Protein AF-A0A5P8W3Y2-F1 (afdb_monomer_lite)

Organism: NCBI:txid2653204

pLDDT: mean 90.69, std 7.24, range [47.5, 97.06]

InterPro domains:
  IPR028910 Tox-PL-2 domain [PF15643] (6-82)

Structure (mmCIF, N/CA/C/O backbone):
data_AF-A0A5P8W3Y2-F1
#
_entry.id   AF-A0A5P8W3Y2-F1
#
loop_
_atom_site.group_PDB
_atom_site.id
_atom_site.type_symbol
_atom_site.label_atom_id
_atom_site.label_alt_id
_atom_site.label_comp_id
_atom_site.label_asym_id
_atom_site.label_entity_id
_atom_site.label_seq_id
_atom_site.pdbx_PDB_ins_code
_atom_site.Cartn_x
_atom_site.Cartn_y
_atom_site.Cartn_z
_atom_site.occupancy
_atom_site.B_iso_or_equiv
_atom_site.auth_seq_id
_atom_site.auth_comp_id
_atom_site.auth_asym_id
_atom_site.auth_atom_id
_atom_site.pdbx_PDB_model_num
ATOM 1 N N . MET A 1 1 ? -12.642 0.321 19.714 1.00 73.12 1 MET A N 1
ATOM 2 C CA . MET A 1 1 ? -12.731 -0.693 18.636 1.00 73.12 1 MET A CA 1
ATOM 3 C C . MET A 1 1 ? -11.656 -1.751 18.860 1.00 73.12 1 MET A C 1
ATOM 5 O O . MET A 1 1 ? -10.582 -1.392 19.320 1.00 73.12 1 MET A O 1
ATOM 9 N N . SER A 1 2 ? -11.925 -3.035 18.605 1.00 83.75 2 SER A N 1
ATOM 10 C CA . SER A 1 2 ? -10.903 -4.087 18.749 1.00 83.75 2 SER A CA 1
ATOM 11 C C . SER A 1 2 ? -9.993 -4.160 17.517 1.00 83.75 2 SER A C 1
ATOM 13 O O . SER A 1 2 ? -10.416 -3.819 16.411 1.00 83.75 2 SER A O 1
ATOM 15 N N . LYS A 1 3 ? -8.762 -4.665 17.684 1.00 83.44 3 LYS A N 1
ATOM 16 C CA . LYS A 1 3 ? -7.813 -4.884 16.576 1.00 83.44 3 LYS A CA 1
ATOM 17 C C . LYS A 1 3 ? -8.394 -5.758 15.464 1.00 83.44 3 LYS A C 1
ATOM 19 O O . LYS A 1 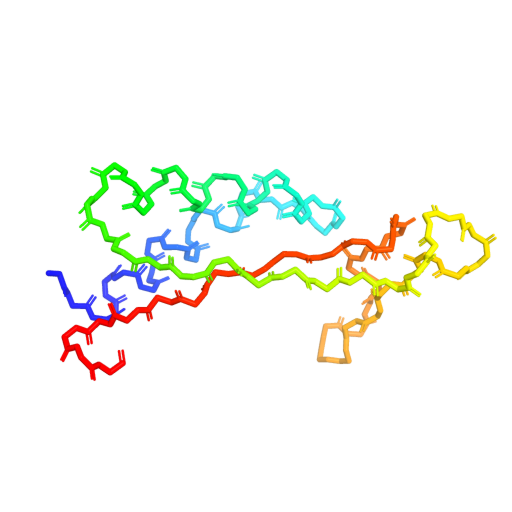3 ? -8.278 -5.414 14.293 1.00 83.44 3 LYS A O 1
ATOM 24 N N . ALA A 1 4 ? -9.074 -6.845 15.830 1.00 85.56 4 ALA A N 1
ATOM 25 C CA . ALA A 1 4 ? -9.722 -7.738 14.870 1.00 85.56 4 ALA A CA 1
ATOM 26 C C . ALA A 1 4 ? -10.841 -7.034 14.081 1.00 85.56 4 ALA A C 1
ATOM 28 O O . ALA A 1 4 ? -10.944 -7.202 12.867 1.00 85.56 4 ALA A O 1
ATOM 29 N N . SER A 1 5 ? -11.645 -6.203 14.755 1.00 90.00 5 SER A N 1
ATOM 30 C CA . SER A 1 5 ? -12.718 -5.438 14.112 1.00 90.00 5 SER A CA 1
ATOM 31 C C . SER A 1 5 ? -12.173 -4.387 13.142 1.00 90.00 5 SER A C 1
ATOM 33 O O . SER A 1 5 ? -12.694 -4.268 12.033 1.00 90.00 5 SER A O 1
ATOM 35 N N . LEU A 1 6 ? -11.104 -3.674 13.516 1.00 90.81 6 LEU A N 1
ATOM 36 C CA . LEU A 1 6 ? -10.456 -2.707 12.628 1.00 90.81 6 LEU A CA 1
ATOM 37 C C . LEU A 1 6 ? -9.826 -3.399 11.413 1.00 90.81 6 LEU A C 1
ATOM 39 O O . LEU A 1 6 ? -10.053 -2.982 10.282 1.00 90.81 6 LEU A O 1
ATOM 43 N N . HIS A 1 7 ? -9.085 -4.487 11.635 1.00 90.06 7 HIS A N 1
ATOM 44 C CA . HIS A 1 7 ? -8.446 -5.243 10.559 1.00 90.06 7 HIS A CA 1
ATOM 45 C C . HIS A 1 7 ? -9.463 -5.750 9.528 1.00 90.06 7 HIS A C 1
ATOM 47 O O . HIS A 1 7 ? -9.223 -5.639 8.328 1.00 90.06 7 HIS A O 1
ATOM 53 N N . SER A 1 8 ? -10.612 -6.266 9.978 1.00 93.69 8 SER A N 1
ATOM 54 C CA . SER A 1 8 ? -11.689 -6.719 9.088 1.00 93.69 8 SER A CA 1
ATOM 55 C C . SER A 1 8 ? -12.235 -5.582 8.214 1.00 93.69 8 SER A C 1
ATOM 57 O O . SER A 1 8 ? -12.346 -5.734 7.000 1.00 93.69 8 SER A O 1
ATOM 59 N N . GLN A 1 9 ? -12.492 -4.408 8.803 1.00 95.12 9 GLN A N 1
ATOM 60 C CA . GLN A 1 9 ? -12.991 -3.239 8.067 1.00 95.12 9 GLN A CA 1
ATOM 61 C C . GLN A 1 9 ? -11.969 -2.712 7.053 1.00 95.12 9 GLN A C 1
ATOM 63 O O . GLN A 1 9 ? -12.320 -2.462 5.903 1.00 95.12 9 GLN A O 1
ATOM 68 N N . LEU A 1 10 ? -10.694 -2.613 7.443 1.00 93.62 10 LEU A N 1
ATOM 69 C CA . LEU A 1 10 ? -9.617 -2.225 6.527 1.00 93.62 10 LEU A CA 1
ATOM 70 C C . LEU A 1 10 ? -9.457 -3.242 5.389 1.00 93.62 10 LEU A C 1
ATOM 72 O O . LEU A 1 10 ? -9.309 -2.848 4.236 1.00 93.62 10 LEU A O 1
ATOM 76 N N . SER A 1 11 ? -9.557 -4.541 5.690 1.00 93.62 11 SER A N 1
ATOM 77 C CA . SER A 1 11 ? -9.500 -5.606 4.679 1.00 93.62 11 SER A CA 1
ATOM 78 C C . SER A 1 11 ? -10.665 -5.512 3.690 1.00 93.62 11 SER A C 1
ATOM 80 O O . SER A 1 11 ? -10.465 -5.693 2.492 1.00 93.62 11 SER A O 1
ATOM 82 N N . ALA A 1 12 ? -11.868 -5.183 4.170 1.00 96.94 12 ALA A N 1
ATOM 83 C CA . ALA A 1 12 ? -13.056 -4.999 3.337 1.00 96.94 12 ALA A CA 1
ATOM 84 C C . ALA A 1 12 ? -12.997 -3.740 2.452 1.00 96.94 12 ALA A C 1
ATOM 86 O O . ALA A 1 12 ? -13.625 -3.703 1.397 1.00 96.94 12 ALA A O 1
ATOM 87 N N . ILE A 1 13 ? -12.261 -2.705 2.867 1.00 96.25 13 ILE A N 1
ATOM 88 C CA . ILE A 1 13 ? -11.967 -1.545 2.015 1.00 96.25 13 ILE A CA 1
ATOM 89 C C . ILE A 1 13 ? -10.923 -1.937 0.970 1.00 96.25 13 ILE A C 1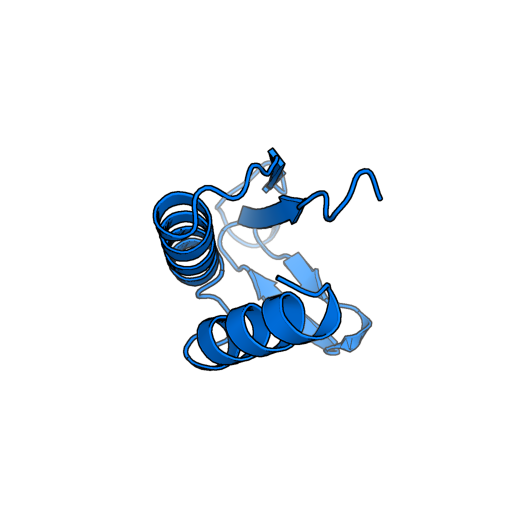
ATOM 91 O O . ILE A 1 13 ? -11.134 -1.717 -0.218 1.00 96.25 13 ILE A O 1
ATOM 95 N N . ALA A 1 14 ? -9.818 -2.556 1.395 1.00 93.88 14 ALA A N 1
ATOM 96 C CA . ALA A 1 14 ? -8.718 -2.927 0.510 1.00 93.88 14 ALA A CA 1
ATOM 97 C C . ALA A 1 14 ? -9.146 -3.903 -0.599 1.00 93.88 14 ALA A C 1
ATOM 99 O O . ALA A 1 14 ? -8.662 -3.788 -1.722 1.00 93.88 14 ALA A O 1
ATOM 100 N N . SER A 1 15 ? -10.086 -4.814 -0.322 1.00 95.25 15 SER A N 1
ATOM 101 C CA . SER A 1 15 ? -10.603 -5.774 -1.308 1.00 95.25 15 SER A CA 1
ATOM 102 C C . SER A 1 15 ? -11.389 -5.140 -2.463 1.00 95.25 15 SER A C 1
ATOM 104 O O . SER A 1 15 ? -11.637 -5.812 -3.462 1.00 95.25 15 SER A O 1
ATOM 106 N N . GLN A 1 16 ? -11.768 -3.862 -2.358 1.00 97.06 16 GLN A N 1
ATOM 107 C CA . GLN A 1 16 ? -12.443 -3.117 -3.429 1.00 97.06 16 GLN A CA 1
ATOM 108 C C . GLN A 1 16 ? -11.468 -2.623 -4.505 1.00 97.06 16 GLN A C 1
ATOM 110 O O . GLN A 1 16 ? -11.900 -2.172 -5.565 1.00 97.06 16 GLN A O 1
ATOM 115 N N . PHE A 1 17 ? -10.163 -2.697 -4.239 1.00 94.69 17 PHE A N 1
ATOM 116 C CA . PHE A 1 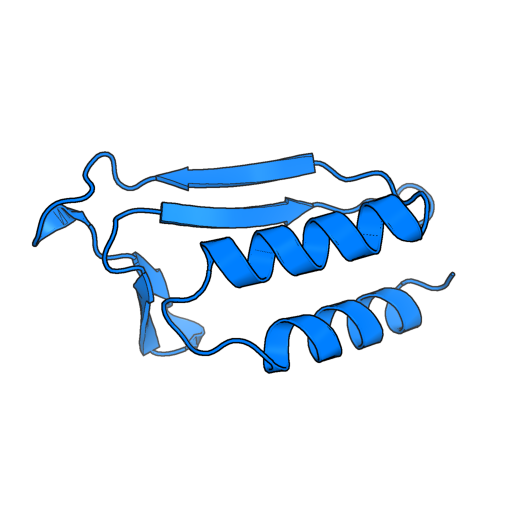17 ? -9.119 -2.202 -5.123 1.00 94.69 17 PHE A CA 1
ATOM 117 C C . PHE A 1 17 ? -8.374 -3.361 -5.771 1.00 94.69 17 PHE A C 1
ATOM 119 O O . PHE A 1 17 ? -7.981 -4.331 -5.123 1.00 94.69 17 PHE A O 1
ATOM 126 N N . GLN A 1 18 ? -8.149 -3.238 -7.072 1.00 92.81 18 GLN A N 1
ATOM 127 C CA . GLN A 1 18 ? -7.324 -4.167 -7.824 1.00 92.81 18 GLN A CA 1
ATOM 128 C C . GLN A 1 18 ? -5.836 -3.879 -7.593 1.00 92.81 18 GLN A C 1
ATOM 130 O O . GLN A 1 18 ? -5.427 -2.809 -7.126 1.00 92.81 18 GLN A O 1
ATOM 135 N N . VAL A 1 19 ? -5.004 -4.845 -7.973 1.00 89.62 19 VAL A N 1
ATOM 136 C CA . VAL A 1 19 ? -3.554 -4.660 -8.069 1.00 89.62 19 VAL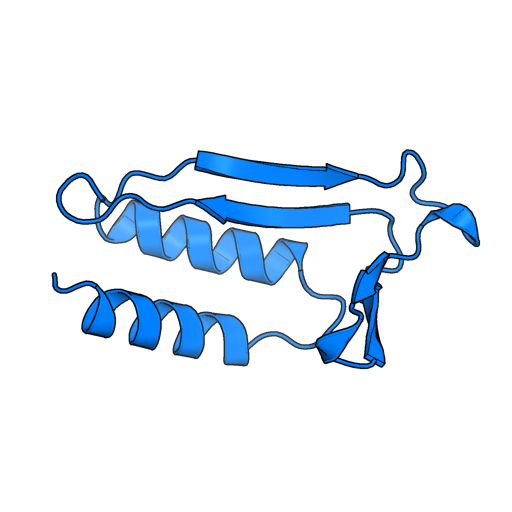 A CA 1
ATOM 137 C C . VAL A 1 19 ? -3.251 -3.431 -8.945 1.00 89.62 19 VAL A C 1
ATOM 139 O O . VAL A 1 19 ? -4.003 -3.125 -9.867 1.00 89.62 19 VAL A O 1
ATOM 142 N N . PHE A 1 20 ? -2.181 -2.693 -8.623 1.00 92.06 20 PHE A N 1
ATOM 143 C CA . PHE A 1 20 ? -1.804 -1.397 -9.219 1.00 92.06 20 PHE A CA 1
ATOM 144 C C . PHE A 1 20 ? -2.645 -0.181 -8.809 1.00 92.06 20 PHE A C 1
ATOM 146 O O . PHE A 1 20 ? -2.297 0.944 -9.164 1.00 92.06 20 PHE A O 1
ATOM 153 N N . GLN A 1 21 ? -3.676 -0.350 -7.978 1.00 92.44 21 GLN A N 1
ATOM 154 C CA . GLN A 1 21 ? -4.445 0.767 -7.411 1.00 92.44 21 GLN A CA 1
ATOM 155 C C . GLN A 1 21 ? -3.969 1.168 -6.006 1.00 92.44 21 GLN A C 1
ATOM 157 O O . GLN A 1 21 ? -4.747 1.679 -5.201 1.00 92.44 21 GLN A O 1
ATOM 162 N N . CYS A 1 22 ? -2.686 0.953 -5.689 1.00 88.25 22 CYS A N 1
ATOM 163 C CA . CYS A 1 22 ? -2.148 1.153 -4.339 1.00 88.25 22 CYS A CA 1
ATOM 164 C C . CYS A 1 22 ? -2.378 2.571 -3.795 1.00 88.25 22 CYS A C 1
ATOM 166 O O . CYS A 1 22 ? -2.713 2.714 -2.625 1.00 88.25 22 CYS A O 1
ATOM 168 N N . VAL A 1 23 ? -2.254 3.606 -4.635 1.00 88.38 23 VAL A N 1
ATOM 169 C CA . VAL A 1 23 ? -2.472 5.005 -4.220 1.00 88.38 23 VAL A CA 1
ATOM 170 C C . VAL A 1 23 ? -3.937 5.243 -3.841 1.00 88.38 23 VAL A C 1
ATOM 172 O O . VAL A 1 23 ? -4.223 5.746 -2.759 1.00 88.38 23 VAL A O 1
ATOM 175 N N . SER A 1 24 ? -4.882 4.838 -4.694 1.00 93.00 24 SER A N 1
ATOM 176 C CA . SER A 1 24 ? -6.318 4.985 -4.420 1.00 93.00 24 SER A CA 1
ATOM 177 C C . SER A 1 24 ? -6.756 4.167 -3.203 1.00 93.00 24 SER A C 1
ATOM 179 O O . SER A 1 24 ? -7.498 4.674 -2.363 1.00 93.00 24 SER A O 1
ATOM 181 N N . CYS A 1 25 ? -6.242 2.940 -3.069 1.00 93.75 25 CYS A N 1
ATOM 182 C CA . CYS A 1 25 ? -6.468 2.088 -1.905 1.00 93.75 25 CYS A CA 1
ATOM 183 C C . CYS A 1 25 ? -5.982 2.768 -0.616 1.00 93.75 25 CYS A C 1
ATOM 185 O O . CYS A 1 25 ? -6.737 2.894 0.349 1.00 93.75 25 CYS A O 1
ATOM 187 N N . ALA A 1 26 ? -4.756 3.298 -0.610 1.00 92.56 26 ALA A N 1
ATOM 188 C CA . ALA A 1 26 ? -4.198 3.982 0.551 1.00 92.56 26 ALA A CA 1
ATOM 189 C C . ALA A 1 26 ? -4.964 5.263 0.920 1.00 92.56 26 ALA A C 1
ATOM 191 O O . ALA A 1 26 ? -5.161 5.533 2.106 1.00 92.56 26 ALA A O 1
ATOM 192 N N . ILE A 1 27 ? -5.455 6.024 -0.066 1.00 94.12 27 ILE A N 1
ATOM 193 C CA . ILE A 1 27 ? -6.329 7.183 0.175 1.00 94.12 27 ILE A CA 1
ATOM 194 C C . ILE A 1 27 ? -7.623 6.747 0.876 1.00 94.12 27 ILE A C 1
ATOM 196 O O . ILE A 1 27 ? -7.993 7.353 1.883 1.00 94.12 27 ILE A O 1
ATOM 200 N N . ALA A 1 28 ? -8.280 5.686 0.399 1.00 96.31 28 ALA A N 1
ATOM 201 C CA . ALA A 1 28 ? -9.523 5.191 0.993 1.00 96.31 28 ALA A CA 1
ATOM 202 C C . ALA A 1 28 ? -9.321 4.688 2.432 1.00 96.31 28 ALA A C 1
ATOM 204 O O . ALA A 1 28 ? -10.087 5.043 3.330 1.00 96.31 28 ALA A O 1
ATOM 205 N N . LEU A 1 29 ? -8.249 3.928 2.679 1.00 95.19 29 LEU A N 1
ATOM 206 C CA . LEU A 1 29 ? -7.886 3.475 4.026 1.00 95.19 29 LEU A CA 1
ATOM 207 C C . LEU A 1 29 ? -7.618 4.662 4.960 1.00 95.19 29 LEU A C 1
ATOM 209 O O . LEU A 1 29 ? -8.103 4.686 6.091 1.00 95.19 29 LEU A O 1
ATOM 213 N N . ARG A 1 30 ? -6.897 5.683 4.483 1.00 95.06 30 ARG A N 1
ATOM 214 C CA . ARG A 1 30 ? -6.605 6.899 5.253 1.00 95.06 30 ARG A CA 1
ATOM 215 C C . ARG A 1 30 ? -7.872 7.662 5.618 1.00 95.06 30 ARG A C 1
ATOM 217 O O . ARG A 1 30 ? -8.031 8.049 6.770 1.00 95.06 30 ARG A O 1
ATOM 224 N N . GLN A 1 31 ? -8.770 7.866 4.656 1.00 96.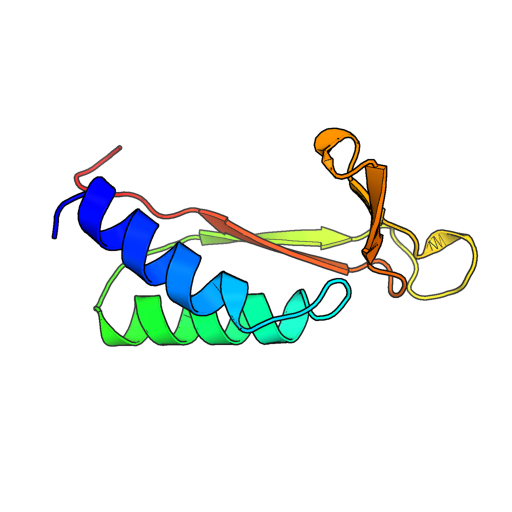00 31 GLN A N 1
ATOM 225 C CA . GLN A 1 31 ? -10.043 8.550 4.887 1.00 96.00 31 GLN A CA 1
ATOM 226 C C . GLN A 1 31 ? -10.894 7.809 5.916 1.00 96.00 31 GLN A C 1
ATOM 228 O O . GLN A 1 31 ? -11.441 8.434 6.821 1.00 96.00 31 GLN A O 1
ATOM 233 N N . PHE A 1 32 ? -10.956 6.480 5.825 1.00 95.69 32 PHE A N 1
ATOM 234 C CA . PHE A 1 32 ? -11.640 5.669 6.823 1.00 95.69 32 PHE A CA 1
ATOM 235 C C . PHE A 1 32 ? -11.046 5.867 8.227 1.00 95.69 32 PHE A C 1
ATOM 237 O O . PHE A 1 32 ? -11.792 6.151 9.161 1.00 95.69 32 PHE A O 1
ATOM 244 N N . LEU A 1 33 ? -9.719 5.791 8.380 1.00 93.88 33 LEU A N 1
ATOM 245 C CA . LEU A 1 33 ? -9.056 5.981 9.677 1.00 93.88 33 LEU A CA 1
ATOM 246 C C . LEU A 1 33 ? -9.304 7.382 10.258 1.00 93.88 33 LEU A C 1
ATOM 248 O O . LEU A 1 33 ? -9.636 7.497 11.437 1.00 93.88 33 LEU A O 1
ATOM 252 N N . ILE A 1 34 ? -9.225 8.428 9.427 1.00 94.12 34 ILE A N 1
ATOM 253 C CA . ILE A 1 34 ? -9.543 9.811 9.819 1.00 94.12 34 ILE A CA 1
ATOM 254 C C . ILE A 1 34 ? -10.991 9.910 10.311 1.00 94.12 34 ILE A C 1
ATOM 256 O O . ILE A 1 34 ? -11.232 10.431 11.397 1.00 94.12 34 ILE A O 1
ATOM 260 N N . ASN A 1 35 ? -11.950 9.356 9.565 1.00 95.69 35 ASN A N 1
ATOM 261 C CA . ASN A 1 35 ? -13.369 9.391 9.931 1.00 95.69 35 ASN A CA 1
ATOM 262 C C . ASN A 1 35 ? -13.664 8.635 11.236 1.00 95.69 35 ASN A C 1
ATOM 264 O O . ASN A 1 35 ? -14.626 8.953 11.930 1.00 95.69 35 ASN A O 1
ATOM 268 N N . GLN A 1 36 ? -12.842 7.641 11.578 1.00 92.38 36 GLN A N 1
ATOM 269 C CA . GLN A 1 36 ? -12.930 6.899 12.836 1.00 92.38 36 GLN A CA 1
ATOM 270 C C . GLN A 1 36 ? -12.117 7.534 13.980 1.00 92.38 36 GLN A C 1
ATOM 272 O O . GLN A 1 36 ? -12.098 6.979 15.077 1.00 92.38 36 GLN A O 1
ATOM 277 N N . ASN A 1 37 ? -11.464 8.684 13.757 1.00 92.06 37 ASN A N 1
ATOM 278 C CA . ASN A 1 37 ? -10.534 9.326 14.696 1.00 92.06 37 ASN A CA 1
ATOM 279 C C . ASN A 1 37 ? -9.403 8.391 15.161 1.00 92.06 37 ASN A C 1
ATOM 281 O O . ASN A 1 37 ? -9.030 8.370 16.334 1.00 92.06 37 ASN A O 1
ATOM 285 N N . ILE A 1 38 ? -8.863 7.593 14.238 1.00 91.19 38 ILE A N 1
ATOM 286 C CA . ILE A 1 38 ? -7.766 6.663 14.507 1.00 91.19 38 ILE A CA 1
ATOM 287 C C . ILE A 1 38 ? -6.475 7.250 13.957 1.00 91.19 38 ILE A C 1
ATOM 289 O O . ILE A 1 38 ? -6.319 7.430 12.747 1.00 91.19 38 ILE A O 1
ATOM 293 N N . SER A 1 39 ? -5.534 7.516 14.857 1.00 89.12 39 SER A N 1
ATOM 294 C CA . SER A 1 39 ? -4.195 7.970 14.497 1.00 89.12 39 SER A CA 1
ATOM 295 C C . SER A 1 39 ? -3.410 6.870 13.787 1.00 89.12 39 SER A C 1
ATOM 297 O O . SER A 1 39 ? -3.469 5.695 14.147 1.00 89.12 39 SER A O 1
ATOM 299 N N . GLY A 1 40 ? -2.626 7.268 12.793 1.00 88.69 40 GLY A N 1
ATOM 300 C CA . GLY A 1 40 ? -1.720 6.378 12.086 1.00 88.69 40 GLY A CA 1
ATOM 301 C C . GLY A 1 40 ? -0.591 7.149 11.419 1.00 88.69 40 GLY A C 1
ATOM 302 O O . GLY A 1 40 ? -0.658 8.367 11.247 1.00 88.69 40 GLY A O 1
ATOM 303 N N . LYS A 1 41 ? 0.456 6.426 11.034 1.00 91.50 41 LYS A N 1
ATOM 304 C CA . LYS A 1 41 ? 1.623 6.949 10.331 1.00 91.50 41 LYS A CA 1
ATOM 305 C C . LYS A 1 41 ? 1.636 6.421 8.905 1.00 91.50 41 LYS A C 1
ATOM 307 O O . LYS A 1 41 ? 1.712 5.214 8.683 1.00 91.50 41 LYS A O 1
ATOM 312 N N . GLN A 1 42 ? 1.608 7.328 7.935 1.00 91.00 42 GLN A N 1
ATOM 313 C CA . GLN A 1 42 ? 1.813 6.964 6.538 1.00 91.00 42 GLN A CA 1
ATOM 314 C C . GLN A 1 42 ? 3.273 6.552 6.312 1.00 91.00 42 GLN A C 1
ATOM 316 O O . GLN A 1 42 ? 4.205 7.249 6.717 1.00 91.00 42 GLN A O 1
ATOM 321 N N . VAL A 1 43 ? 3.458 5.430 5.627 1.00 91.50 43 VAL A N 1
ATOM 322 C CA . VAL A 1 43 ? 4.744 4.915 5.163 1.00 91.50 43 VAL A CA 1
ATOM 323 C C . VAL A 1 43 ? 4.675 4.842 3.646 1.00 91.50 43 VAL A C 1
ATOM 325 O O . VAL A 1 43 ? 3.752 4.254 3.092 1.00 91.50 43 VAL A O 1
ATOM 328 N N . SER A 1 44 ? 5.634 5.464 2.967 1.00 91.75 44 SER A N 1
ATOM 329 C CA . SER A 1 44 ? 5.693 5.462 1.504 1.00 91.75 44 SER A CA 1
ATOM 330 C C . SER A 1 44 ? 6.952 4.740 1.056 1.00 91.75 44 SER A C 1
ATOM 332 O O . SER A 1 44 ? 8.042 5.044 1.537 1.00 91.75 44 SER A O 1
ATOM 334 N N . LEU A 1 45 ? 6.794 3.796 0.137 1.00 91.69 45 LEU A N 1
ATOM 335 C CA . LEU A 1 45 ? 7.885 3.128 -0.555 1.00 91.69 45 LEU A CA 1
ATOM 336 C C . LEU A 1 45 ? 7.997 3.723 -1.959 1.00 91.69 45 LEU A C 1
ATOM 338 O O . LEU A 1 45 ? 7.001 3.811 -2.683 1.00 91.69 45 LEU A O 1
ATOM 342 N N . PHE A 1 46 ? 9.211 4.129 -2.327 1.00 93.12 46 PHE A N 1
ATOM 343 C CA . PHE A 1 46 ? 9.518 4.662 -3.646 1.00 93.12 46 PHE A CA 1
ATOM 344 C C . PHE A 1 46 ? 10.773 3.996 -4.208 1.00 93.12 46 PHE A C 1
ATOM 346 O O . PHE A 1 46 ? 11.790 3.938 -3.520 1.00 93.12 46 PHE A O 1
ATOM 353 N N . THR A 1 47 ? 10.714 3.515 -5.451 1.00 93.38 47 THR A N 1
ATOM 354 C CA . THR A 1 47 ? 11.864 2.872 -6.118 1.00 93.38 47 THR A CA 1
ATOM 355 C C . THR A 1 47 ? 12.922 3.868 -6.596 1.00 93.38 47 THR A C 1
ATOM 357 O O . THR A 1 47 ? 13.990 3.460 -7.038 1.00 93.38 47 THR A O 1
ATOM 360 N N . GLY A 1 48 ? 12.647 5.175 -6.524 1.00 93.50 48 GLY A N 1
ATOM 361 C CA . GLY A 1 48 ? 13.525 6.220 -7.059 1.00 93.50 48 GLY A CA 1
ATOM 362 C C . GLY A 1 48 ? 13.183 6.638 -8.491 1.00 93.50 48 GLY A C 1
ATOM 363 O O . GLY A 1 48 ? 13.692 7.655 -8.950 1.00 93.50 48 GLY A O 1
ATOM 364 N N . SER A 1 49 ? 12.291 5.913 -9.175 1.00 91.94 49 SER A N 1
ATOM 365 C CA . SER A 1 49 ? 11.853 6.220 -10.539 1.00 91.94 49 SER A CA 1
ATOM 366 C C . SER A 1 49 ? 10.387 5.852 -10.756 1.00 91.94 49 SER A C 1
ATOM 368 O O . SER A 1 49 ? 9.893 4.864 -10.220 1.00 91.94 49 SER A O 1
ATOM 370 N N . THR A 1 50 ? 9.684 6.638 -11.569 1.00 92.50 50 THR A N 1
ATOM 371 C CA . THR A 1 50 ? 8.335 6.313 -12.059 1.00 92.50 50 THR A CA 1
ATOM 372 C C . THR A 1 50 ? 8.349 5.715 -13.466 1.00 92.50 50 THR A C 1
ATOM 374 O O . THR A 1 50 ? 7.286 5.430 -14.008 1.00 92.50 50 THR A O 1
ATOM 377 N N . GLU A 1 51 ? 9.531 5.546 -14.058 1.00 93.88 51 GLU A N 1
ATOM 378 C CA . GLU A 1 51 ? 9.726 5.110 -15.440 1.00 93.88 51 GLU A CA 1
ATOM 379 C C . GLU A 1 51 ? 10.143 3.639 -15.517 1.00 93.88 51 GLU A C 1
ATOM 381 O O . GLU A 1 51 ? 10.909 3.144 -14.68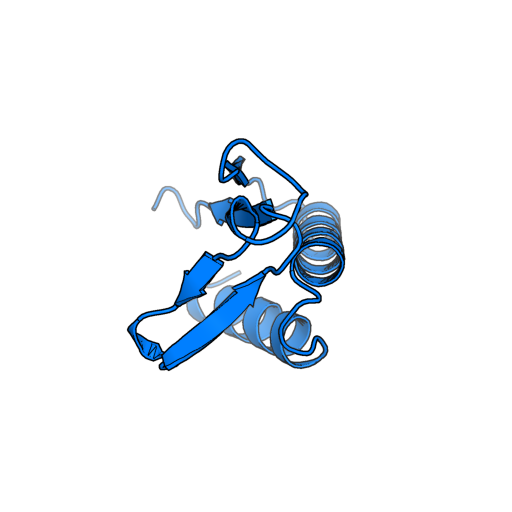1 1.00 93.88 51 GLU A O 1
ATOM 386 N N . ASP A 1 52 ? 9.645 2.950 -16.543 1.00 86.75 52 ASP A N 1
ATOM 387 C CA . ASP A 1 52 ? 10.068 1.593 -16.880 1.00 86.75 52 ASP A CA 1
ATOM 388 C C . ASP A 1 52 ? 11.568 1.568 -17.243 1.00 86.75 52 ASP A C 1
ATOM 390 O O . ASP A 1 52 ? 12.056 2.514 -17.868 1.00 86.75 52 ASP A O 1
ATOM 394 N N . PRO A 1 53 ? 12.328 0.527 -16.852 1.00 88.94 53 PRO A N 1
ATOM 395 C CA . PRO A 1 53 ? 11.926 -0.658 -16.077 1.00 88.94 53 PRO A CA 1
ATOM 396 C C . PRO A 1 53 ? 12.023 -0.496 -14.549 1.00 88.94 53 PRO A C 1
ATOM 398 O O . PRO A 1 53 ? 11.733 -1.431 -13.798 1.00 88.94 53 PRO A O 1
ATOM 401 N N . PHE A 1 54 ? 12.431 0.679 -14.064 1.00 93.12 54 PHE A N 1
ATOM 402 C CA . PHE A 1 54 ? 12.838 0.925 -12.672 1.00 93.12 54 PHE A CA 1
ATOM 403 C C . PHE A 1 54 ? 11.680 1.289 -11.723 1.00 93.12 54 PHE A C 1
ATOM 405 O O . PHE A 1 54 ? 11.891 1.609 -10.551 1.00 93.12 54 PHE A O 1
ATOM 412 N N . CYS A 1 55 ? 10.446 1.250 -12.218 1.00 93.06 55 CYS A N 1
ATOM 413 C CA . CYS A 1 55 ? 9.226 1.596 -11.492 1.00 93.06 55 CYS A CA 1
ATOM 414 C C . CYS A 1 55 ? 8.480 0.379 -10.913 1.00 93.06 55 CYS A C 1
ATOM 416 O O . CYS A 1 55 ? 7.448 0.529 -10.257 1.00 93.06 55 CYS A O 1
ATOM 418 N N . ASN A 1 56 ? 8.955 -0.839 -11.162 1.00 94.19 56 ASN A N 1
ATOM 419 C CA . ASN A 1 56 ? 8.248 -2.037 -10.729 1.00 94.19 56 ASN A CA 1
ATOM 420 C C . ASN A 1 56 ? 8.496 -2.332 -9.244 1.00 94.19 56 ASN A C 1
ATOM 422 O O . ASN A 1 56 ? 9.636 -2.353 -8.783 1.00 94.19 56 ASN A O 1
ATOM 426 N N . ILE A 1 57 ? 7.424 -2.615 -8.501 1.00 93.38 57 ILE A N 1
ATOM 427 C CA . ILE A 1 57 ? 7.502 -3.179 -7.146 1.00 93.38 57 ILE A CA 1
ATOM 428 C C . ILE A 1 57 ? 6.878 -4.568 -7.192 1.00 93.38 57 ILE A C 1
ATOM 430 O O . ILE A 1 57 ? 5.669 -4.699 -7.400 1.00 93.38 57 ILE A O 1
ATOM 434 N N . TYR A 1 58 ? 7.702 -5.595 -6.992 1.00 93.69 58 TYR A N 1
ATOM 435 C CA . TYR A 1 58 ? 7.275 -6.992 -6.950 1.00 93.69 58 TYR A CA 1
ATOM 436 C C . TYR A 1 58 ? 6.953 -7.422 -5.518 1.00 93.69 58 TYR A C 1
ATOM 438 O O . TYR A 1 58 ? 7.736 -7.179 -4.601 1.00 93.69 58 TYR A O 1
ATOM 446 N N . HIS A 1 59 ? 5.811 -8.080 -5.322 1.00 92.38 59 HIS A N 1
ATOM 447 C CA . HIS A 1 59 ? 5.428 -8.632 -4.027 1.00 92.38 59 HIS A CA 1
ATOM 448 C C . HIS A 1 59 ? 5.693 -10.137 -3.994 1.00 92.38 59 HIS A C 1
ATOM 450 O O . HIS A 1 59 ? 4.956 -10.914 -4.600 1.00 92.38 59 HIS A O 1
ATOM 456 N N . GLU A 1 60 ? 6.681 -10.568 -3.206 1.00 93.50 60 GLU A N 1
ATOM 457 C CA . GLU A 1 60 ? 7.152 -11.963 -3.195 1.00 93.50 60 GLU A CA 1
ATOM 458 C C . GLU A 1 60 ? 6.053 -12.984 -2.859 1.00 93.50 60 GLU A C 1
ATOM 460 O O . GLU A 1 60 ? 5.897 -13.973 -3.572 1.00 93.50 60 GLU A O 1
ATOM 465 N N . HIS A 1 61 ? 5.234 -12.738 -1.826 1.00 91.94 61 HIS A N 1
ATOM 466 C CA . HIS A 1 61 ? 4.155 -13.673 -1.463 1.00 91.94 61 HIS A CA 1
ATOM 467 C C . HIS A 1 61 ? 3.018 -13.748 -2.493 1.00 91.94 61 HIS A C 1
ATOM 469 O O . HIS A 1 61 ? 2.515 -14.837 -2.756 1.00 91.94 61 HIS A O 1
ATOM 475 N N . LEU A 1 62 ? 2.623 -12.619 -3.095 1.00 90.88 62 LEU A N 1
ATOM 476 C CA . LEU A 1 62 ? 1.591 -12.583 -4.140 1.00 90.88 62 LEU A CA 1
ATOM 477 C C . LEU A 1 62 ? 2.123 -13.013 -5.513 1.00 90.88 62 LEU A C 1
ATOM 479 O O . LEU A 1 62 ? 1.332 -13.204 -6.435 1.00 90.88 62 LEU A O 1
ATOM 483 N N . ARG A 1 63 ? 3.449 -13.141 -5.642 1.00 95.50 63 ARG A N 1
ATOM 484 C CA . ARG A 1 63 ? 4.179 -13.509 -6.858 1.00 95.50 63 ARG A CA 1
ATOM 485 C C . ARG A 1 63 ? 3.822 -12.667 -8.087 1.00 95.50 63 ARG A C 1
ATOM 487 O O . ARG A 1 63 ? 3.807 -13.174 -9.207 1.00 95.50 63 ARG A O 1
ATOM 494 N N . GLN A 1 64 ? 3.558 -11.379 -7.893 1.00 95.31 64 GLN A N 1
ATOM 495 C CA . GLN A 1 64 ? 3.202 -10.452 -8.969 1.00 95.31 64 GLN A CA 1
ATOM 496 C C . GLN A 1 64 ? 3.679 -9.027 -8.673 1.00 95.31 64 GLN A C 1
ATOM 498 O O . GLN A 1 64 ? 3.925 -8.670 -7.516 1.00 95.31 64 GLN A O 1
ATOM 503 N N . ASN A 1 65 ? 3.782 -8.202 -9.719 1.00 93.56 65 ASN A N 1
ATOM 504 C CA . ASN A 1 65 ? 3.985 -6.764 -9.553 1.00 93.56 65 ASN A CA 1
ATOM 505 C C . ASN A 1 65 ? 2.750 -6.158 -8.882 1.00 93.56 65 ASN A C 1
ATOM 507 O O . ASN A 1 65 ? 1.628 -6.445 -9.284 1.00 93.56 65 ASN A O 1
ATOM 511 N N . ILE A 1 66 ? 2.964 -5.306 -7.881 1.00 92.69 66 ILE A N 1
ATOM 512 C CA . ILE A 1 66 ? 1.905 -4.544 -7.203 1.00 92.69 66 ILE A CA 1
ATOM 513 C C . ILE A 1 66 ? 1.942 -3.056 -7.547 1.00 92.69 66 ILE A C 1
ATOM 515 O O . ILE A 1 66 ? 0.963 -2.348 -7.330 1.00 92.69 66 ILE A O 1
ATOM 519 N N . SER A 1 67 ? 3.052 -2.588 -8.114 1.00 93.19 67 SER A N 1
ATOM 520 C CA . SER A 1 67 ? 3.210 -1.238 -8.640 1.00 93.19 67 SER A CA 1
ATOM 521 C C . SER A 1 67 ? 4.030 -1.273 -9.922 1.00 93.19 67 SER A C 1
ATOM 523 O O . SER A 1 67 ? 4.972 -2.056 -10.022 1.00 93.19 67 SER A O 1
ATOM 525 N N . ILE A 1 68 ? 3.655 -0.411 -10.865 1.00 93.75 68 ILE A N 1
ATOM 526 C CA . ILE A 1 68 ? 4.357 -0.138 -12.132 1.00 93.75 68 ILE A CA 1
ATOM 527 C C . ILE A 1 68 ? 4.713 1.352 -12.261 1.00 93.75 68 ILE A C 1
ATOM 529 O O . ILE A 1 68 ? 5.012 1.841 -13.342 1.00 93.75 68 ILE A O 1
ATOM 533 N N . ASN A 1 69 ? 4.593 2.117 -11.175 1.00 93.12 69 ASN A N 1
ATOM 534 C CA . ASN A 1 69 ? 4.864 3.558 -11.152 1.00 93.12 69 ASN A CA 1
ATOM 535 C C . ASN A 1 69 ? 5.863 3.941 -10.051 1.00 93.12 69 ASN A C 1
ATOM 537 O O . ASN A 1 69 ? 5.984 5.109 -9.690 1.00 93.12 69 ASN A O 1
ATOM 541 N N . GLY A 1 70 ? 6.537 2.947 -9.481 1.00 93.44 70 GLY A N 1
ATOM 542 C CA . GLY A 1 70 ? 7.567 3.087 -8.465 1.00 93.44 70 GLY A CA 1
ATOM 543 C C . GLY A 1 70 ? 7.033 3.389 -7.079 1.00 93.44 70 GLY A C 1
ATOM 544 O O . GLY A 1 70 ? 7.836 3.529 -6.166 1.00 93.44 70 GLY A O 1
ATOM 545 N N . ARG A 1 71 ? 5.713 3.518 -6.893 1.00 93.25 71 ARG A N 1
ATOM 546 C CA . ARG A 1 71 ? 5.104 3.972 -5.638 1.00 93.25 71 ARG A CA 1
ATOM 547 C C . ARG A 1 71 ? 4.257 2.884 -5.002 1.00 93.25 71 ARG A C 1
ATOM 549 O O . ARG A 1 71 ? 3.457 2.228 -5.669 1.00 93.25 71 ARG A O 1
ATOM 556 N N . HIS A 1 72 ? 4.388 2.751 -3.691 1.00 93.00 72 HIS A N 1
ATOM 557 C CA . HIS A 1 72 ? 3.497 1.963 -2.853 1.00 93.00 72 HIS A CA 1
ATOM 558 C C . HIS A 1 72 ? 3.324 2.665 -1.503 1.00 93.00 72 HIS A C 1
ATOM 560 O O . HIS A 1 72 ? 4.246 3.316 -1.012 1.00 93.00 72 HIS A O 1
ATOM 566 N N . GLU A 1 73 ? 2.142 2.558 -0.908 1.00 90.88 73 GLU A N 1
ATOM 567 C CA . GLU A 1 73 ? 1.814 3.220 0.353 1.00 90.88 73 GLU A CA 1
ATOM 568 C C . GLU A 1 73 ? 1.299 2.201 1.365 1.00 90.88 73 GLU A C 1
ATOM 570 O O . GLU A 1 73 ? 0.549 1.287 1.026 1.00 90.88 73 GLU A O 1
ATOM 575 N N . ALA A 1 74 ? 1.673 2.408 2.620 1.00 89.19 74 ALA A N 1
ATOM 576 C CA . ALA A 1 74 ? 1.157 1.698 3.773 1.00 89.19 74 ALA A CA 1
ATOM 577 C C . ALA A 1 74 ? 0.787 2.703 4.871 1.00 89.19 74 ALA A C 1
ATOM 579 O O . ALA A 1 74 ? 1.262 3.841 4.897 1.00 89.19 74 ALA A O 1
ATOM 580 N N . ILE A 1 75 ? -0.067 2.280 5.799 1.00 90.56 75 ILE A N 1
ATOM 581 C CA . ILE A 1 75 ? -0.439 3.073 6.970 1.00 90.56 75 ILE A CA 1
ATOM 582 C C . ILE A 1 75 ? -0.230 2.192 8.195 1.00 90.56 75 ILE A C 1
ATOM 584 O O . ILE A 1 75 ? -0.915 1.185 8.363 1.00 90.56 75 ILE A O 1
ATOM 588 N N . ALA A 1 76 ? 0.732 2.560 9.035 1.00 90.56 76 ALA A N 1
ATOM 589 C CA . ALA A 1 76 ? 0.921 1.935 10.333 1.00 90.56 76 ALA A CA 1
ATOM 590 C C . ALA A 1 76 ? -0.090 2.536 11.313 1.00 90.56 76 ALA A C 1
ATOM 592 O O . ALA A 1 76 ? -0.177 3.757 11.438 1.00 90.56 76 ALA A O 1
ATOM 593 N N . VAL A 1 77 ? -0.863 1.691 11.985 1.00 88.25 77 VAL A N 1
ATOM 594 C CA . VAL A 1 77 ? -1.899 2.108 12.933 1.00 88.25 77 VAL A CA 1
ATOM 595 C C . VAL A 1 77 ? -1.591 1.489 14.286 1.00 88.25 77 VAL A C 1
ATOM 597 O O . VAL A 1 77 ? -1.386 0.279 14.359 1.00 88.25 77 VAL A O 1
ATOM 600 N N . GLU A 1 78 ? -1.596 2.307 15.334 1.00 82.12 78 GLU A N 1
ATOM 601 C CA . GLU A 1 78 ? -1.483 1.843 16.718 1.00 82.12 78 GLU A CA 1
ATOM 602 C C . GLU A 1 78 ? -2.881 1.612 17.293 1.00 82.12 78 GLU A C 1
ATOM 604 O O . GLU A 1 78 ? -3.769 2.462 17.189 1.00 82.12 78 GLU A O 1
ATOM 609 N N . ILE A 1 79 ? -3.096 0.455 17.914 1.00 77.81 79 ILE A N 1
ATOM 610 C CA . ILE A 1 79 ? -4.375 0.090 18.520 1.00 77.81 79 ILE A CA 1
ATOM 611 C C . ILE A 1 79 ? -4.118 -0.233 19.984 1.00 77.81 79 ILE A C 1
ATOM 613 O O . ILE A 1 79 ? -3.508 -1.247 20.307 1.00 77.81 79 ILE A O 1
ATOM 617 N N . ASN A 1 80 ? -4.634 0.611 20.881 1.00 73.31 80 ASN A N 1
ATOM 618 C CA . ASN A 1 80 ? -4.443 0.483 22.332 1.00 73.31 80 ASN A CA 1
ATOM 619 C C . ASN A 1 80 ? -2.960 0.507 22.770 1.00 73.31 80 ASN A C 1
ATOM 621 O O . ASN A 1 80 ? -2.601 -0.161 23.735 1.00 73.31 80 ASN A O 1
ATOM 625 N N . GLY A 1 81 ? -2.103 1.263 22.072 1.00 62.41 81 GLY A N 1
ATOM 626 C CA . GLY A 1 81 ? -0.670 1.367 22.389 1.00 62.41 81 GLY A CA 1
ATOM 627 C C . GLY A 1 81 ? 0.186 0.180 21.923 1.00 62.41 81 GLY A C 1
ATOM 628 O O . GLY A 1 81 ? 1.301 0.019 22.416 1.00 62.41 81 GLY A O 1
ATOM 629 N N . GLN A 1 82 ? -0.333 -0.646 21.005 1.00 47.50 82 GLN A N 1
ATOM 630 C CA . GLN A 1 82 ? 0.372 -1.733 20.310 1.00 47.50 82 GLN A CA 1
ATOM 631 C C . GLN A 1 82 ? 0.251 -1.621 18.792 1.00 47.50 82 GLN A C 1
ATOM 633 O O . GLN A 1 82 ? -0.792 -1.116 18.312 1.00 47.50 82 GLN A O 1
#

Secondary structure (DSSP, 8-state):
--HHHHHHHHHHHHTTS-TT-HHHHHHHHHHHHHHTT--EEEEEEE-S-SSTTTT-EEETTTTEEEESSSEEEEEEE-STT-

Radius of gyration: 13.96 Å; chains: 1; bounding box: 27×24×39 Å

Foldseek 3Di:
DDPVVLVVVLVVLLVVDDQACQVVSVVSSVVVCVVVVFDWDKDKFFQPFQDPPSLWDADPVVRGTRHNRRIHMDIGTDDPND

Sequence (82 aa):
MSKASLHSQLSAIASQFQVFQCVSCAIALRQFLINQNISGKQVSLFTGSTEDPFCNIYHEHLRQNISINGRHEAIAVEINGQ